Protein AF-A0A124IRG2-F1 (afdb_monomer_lite)

Sequence (162 aa):
MDPKLRRVYSRCVVEVSRGLLPDLVNGYYDYLIIDLASITYGVNDPRSFLVNMRLAIDYGYLEPRVLFVLDYSKPEHRGVAGSRIKWLRDLGLEYVLAENEPAEVRAARLCLERPRCIVLSRDYDPLTIINEMLQPIKVSERAWVLRKIAINRDCLAKHGIP

Structure (mmCIF, N/CA/C/O backbone):
data_AF-A0A124IRG2-F1
#
_entry.id   AF-A0A124IRG2-F1
#
loop_
_atom_site.group_PDB
_atom_site.id
_atom_site.type_symbol
_atom_site.label_atom_id
_atom_site.label_alt_id
_atom_site.label_comp_id
_atom_site.label_asym_id
_atom_site.label_entity_id
_atom_site.label_seq_id
_atom_site.pdbx_PDB_ins_code
_atom_site.Cartn_x
_atom_site.Cartn_y
_atom_site.Cartn_z
_atom_site.occupancy
_atom_site.B_iso_or_equiv
_atom_site.auth_seq_id
_atom_site.auth_comp_id
_atom_site.auth_asym_id
_atom_site.auth_atom_id
_atom_site.pdbx_PDB_model_num
ATOM 1 N N . MET A 1 1 ? 6.896 14.720 3.534 1.00 70.00 1 MET A N 1
ATOM 2 C CA . MET A 1 1 ? 6.568 15.632 4.659 1.00 70.00 1 MET A CA 1
ATOM 3 C C . MET A 1 1 ? 7.750 16.439 5.187 1.00 70.00 1 MET A C 1
ATOM 5 O O . MET A 1 1 ? 8.871 15.943 5.179 1.00 70.00 1 MET A O 1
ATOM 9 N N . ASP A 1 2 ? 7.480 17.612 5.772 1.00 81.44 2 ASP A N 1
ATOM 10 C CA . ASP A 1 2 ? 8.414 18.310 6.671 1.00 81.44 2 ASP A CA 1
ATOM 11 C C . ASP A 1 2 ? 8.727 17.445 7.925 1.00 81.44 2 ASP A C 1
ATOM 13 O O . ASP A 1 2 ? 7.802 16.869 8.512 1.00 81.44 2 ASP A O 1
ATOM 17 N N . PRO A 1 3 ? 9.995 17.329 8.376 1.00 84.69 3 PRO A N 1
ATOM 18 C CA . PRO A 1 3 ? 10.361 16.495 9.527 1.00 84.69 3 PRO A CA 1
ATOM 19 C C . PRO A 1 3 ? 9.661 16.861 10.845 1.00 84.69 3 PRO A C 1
ATOM 21 O O . PRO A 1 3 ? 9.362 15.974 11.651 1.00 84.69 3 PRO A O 1
ATOM 24 N N . LYS A 1 4 ? 9.379 18.149 11.086 1.00 86.19 4 LYS A N 1
ATOM 25 C CA . LYS A 1 4 ? 8.624 18.598 12.266 1.00 86.19 4 LYS A CA 1
ATOM 26 C C . LYS A 1 4 ? 7.184 18.117 12.174 1.00 86.19 4 LYS A C 1
ATOM 28 O O . LYS A 1 4 ? 6.671 17.590 13.161 1.00 86.19 4 LYS A O 1
ATOM 33 N N . LEU A 1 5 ? 6.569 18.223 10.994 1.00 86.69 5 LEU A N 1
ATOM 34 C CA . LEU A 1 5 ? 5.207 17.737 10.769 1.00 86.69 5 LEU A CA 1
ATOM 35 C C . LEU A 1 5 ? 5.126 16.219 10.975 1.00 86.69 5 LEU A C 1
ATOM 37 O O . LEU A 1 5 ? 4.277 15.744 11.729 1.00 86.69 5 LEU A O 1
ATOM 41 N N . ARG A 1 6 ? 6.098 15.466 10.441 1.00 86.00 6 ARG A N 1
ATOM 42 C CA . ARG A 1 6 ? 6.204 14.010 10.644 1.00 86.00 6 ARG A CA 1
ATOM 43 C C . ARG A 1 6 ? 6.263 13.640 12.124 1.00 86.00 6 ARG A C 1
ATOM 45 O O . ARG A 1 6 ? 5.618 12.681 12.548 1.00 86.00 6 ARG A O 1
ATOM 52 N N . ARG A 1 7 ? 7.006 14.410 12.925 1.00 88.88 7 ARG A N 1
ATOM 53 C CA . ARG A 1 7 ? 7.104 14.199 14.374 1.00 88.88 7 ARG A CA 1
ATOM 54 C C . ARG A 1 7 ? 5.765 14.419 15.074 1.00 88.88 7 ARG A C 1
ATOM 56 O O . ARG A 1 7 ? 5.433 13.640 15.964 1.00 88.88 7 ARG A O 1
ATOM 63 N N . VAL A 1 8 ? 5.000 15.437 14.683 1.00 91.44 8 VAL A N 1
ATOM 64 C CA . VAL A 1 8 ? 3.670 15.681 15.259 1.00 91.44 8 VAL A CA 1
ATOM 65 C C . VAL A 1 8 ? 2.704 14.557 14.894 1.00 91.44 8 VAL A C 1
ATOM 67 O O . VAL A 1 8 ? 2.120 13.958 15.793 1.00 91.44 8 VAL A O 1
ATOM 70 N N . TYR A 1 9 ? 2.624 14.182 13.615 1.00 91.75 9 TYR A N 1
ATOM 71 C CA . TYR A 1 9 ? 1.787 13.063 13.173 1.00 91.75 9 TYR A CA 1
ATOM 72 C C . TYR A 1 9 ? 2.129 11.770 13.918 1.00 91.75 9 TYR A C 1
ATOM 74 O O . TYR A 1 9 ? 1.237 11.118 14.449 1.00 91.75 9 TYR A O 1
ATOM 82 N N . SER A 1 10 ? 3.417 11.450 14.079 1.00 90.12 10 SER A N 1
ATOM 83 C CA . SER A 1 10 ? 3.837 10.254 14.822 1.00 90.12 10 SER A CA 1
ATOM 84 C C . SER A 1 10 ? 3.400 10.228 16.297 1.00 90.12 10 SER A C 1
ATOM 86 O O . SER A 1 10 ? 3.327 9.153 16.884 1.00 90.12 10 SER A O 1
ATOM 88 N N . ARG A 1 11 ? 3.114 11.391 16.901 1.00 93.62 11 ARG A N 1
ATOM 89 C CA . ARG A 1 11 ? 2.611 11.516 18.282 1.00 93.62 11 ARG A CA 1
ATOM 90 C C . ARG A 1 11 ? 1.090 11.495 18.366 1.00 93.62 11 ARG A C 1
ATOM 92 O O . ARG A 1 11 ? 0.556 11.169 19.418 1.00 93.62 11 ARG A O 1
ATOM 99 N N . CYS A 1 12 ? 0.419 11.859 17.280 1.00 95.50 12 CYS A N 1
ATOM 100 C CA . CYS A 1 12 ? -1.033 11.941 17.208 1.00 95.50 12 CYS A CA 1
ATOM 101 C C . CYS A 1 12 ? -1.677 10.712 16.566 1.00 95.50 12 CYS A C 1
ATOM 103 O O . CYS A 1 12 ? -2.878 10.719 16.331 1.00 95.50 12 CYS A O 1
ATOM 105 N N . VAL A 1 13 ? -0.924 9.650 16.287 1.00 95.75 13 VAL A N 1
ATOM 106 C CA . VAL A 1 13 ? -1.503 8.376 15.850 1.00 95.75 13 VAL A CA 1
ATOM 107 C C . VAL A 1 13 ? -1.828 7.480 17.036 1.00 95.75 13 VAL A C 1
ATOM 109 O O . VAL A 1 13 ? -1.086 7.422 18.016 1.00 95.75 13 VAL A O 1
ATOM 112 N N . VAL A 1 14 ? -2.922 6.740 16.911 1.00 96.19 14 VAL A N 1
ATOM 113 C CA . VAL A 1 14 ? -3.309 5.674 17.834 1.00 96.19 14 VAL A CA 1
ATOM 114 C C . VAL A 1 14 ? -3.295 4.343 17.095 1.00 96.19 14 VAL A C 1
ATOM 116 O O . VAL A 1 14 ? -3.749 4.248 15.954 1.00 96.19 14 VAL A O 1
ATOM 119 N N . GLU A 1 15 ? -2.738 3.313 17.727 1.00 96.31 15 GLU A N 1
ATOM 120 C CA . GLU A 1 15 ? -2.820 1.947 17.212 1.00 96.31 15 GLU A CA 1
ATOM 121 C C . GLU A 1 15 ? -4.221 1.403 17.502 1.00 96.31 15 GLU A C 1
ATOM 123 O O . GLU A 1 15 ? -4.652 1.374 18.652 1.00 96.31 15 GLU A O 1
ATOM 128 N N . VAL A 1 16 ? -4.936 1.017 16.447 1.00 96.50 16 VAL A N 1
ATOM 129 C CA . VAL A 1 16 ? -6.303 0.478 16.520 1.00 96.50 16 VAL A CA 1
ATOM 130 C C . VAL A 1 16 ? -6.262 -1.040 16.640 1.00 96.50 16 VAL A C 1
ATOM 132 O O . VAL A 1 16 ? -7.004 -1.633 17.416 1.00 96.50 16 VAL A O 1
ATOM 135 N N . SER A 1 17 ? -5.387 -1.676 15.866 1.00 96.88 17 SER A N 1
ATOM 136 C CA . SER A 1 17 ? -5.195 -3.122 15.876 1.00 96.88 17 SER A CA 1
ATOM 137 C C . SER A 1 17 ? -3.827 -3.497 15.311 1.00 96.88 17 SER A C 1
ATOM 139 O O . SER A 1 17 ? -3.124 -2.677 14.712 1.00 96.88 17 SER A O 1
ATOM 141 N N . ARG A 1 18 ? -3.445 -4.760 15.500 1.00 96.06 18 ARG A N 1
ATOM 142 C CA . ARG A 1 18 ? -2.190 -5.344 15.026 1.00 96.06 18 ARG A CA 1
ATOM 143 C C . ARG A 1 18 ? -2.433 -6.778 14.585 1.00 96.06 18 ARG A C 1
ATOM 145 O O . ARG A 1 18 ? -3.175 -7.493 15.249 1.00 96.06 18 ARG A O 1
ATOM 152 N N . GLY A 1 19 ? -1.779 -7.199 13.510 1.00 95.25 19 GLY A N 1
ATOM 153 C CA . GLY A 1 19 ? -1.946 -8.544 12.967 1.00 95.25 19 GLY A CA 1
ATOM 154 C C . GLY A 1 19 ? -1.099 -8.785 11.727 1.00 95.25 19 GLY A C 1
ATOM 155 O O . GLY A 1 19 ? -0.246 -7.960 11.372 1.00 95.25 19 GLY A O 1
ATOM 156 N N . LEU A 1 20 ? -1.328 -9.925 11.078 1.00 94.06 20 LEU A N 1
ATOM 157 C CA . LEU A 1 20 ? -0.794 -10.157 9.743 1.00 94.06 20 LEU A CA 1
ATOM 158 C C . LEU A 1 20 ? -1.582 -9.338 8.717 1.00 94.06 20 LEU A C 1
ATOM 160 O O . LEU A 1 20 ? -2.726 -8.962 8.964 1.00 94.06 20 LEU A O 1
ATOM 164 N N . LEU A 1 21 ? -0.976 -9.065 7.558 1.00 94.62 21 LEU A N 1
ATOM 165 C CA . LEU A 1 21 ? -1.659 -8.331 6.488 1.00 94.62 21 LEU A CA 1
ATOM 166 C C . LEU A 1 21 ? -3.037 -8.936 6.145 1.00 94.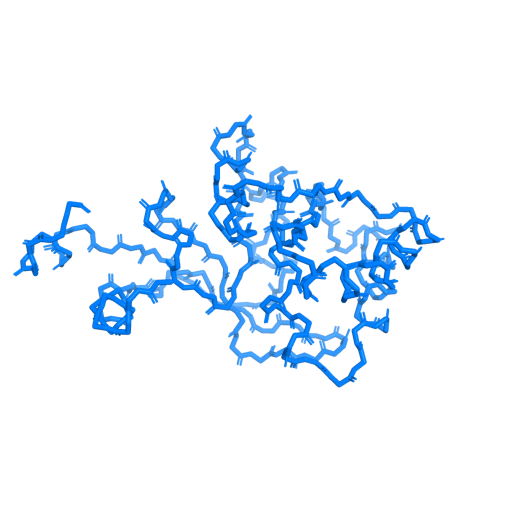62 21 LEU A C 1
ATOM 168 O O . LEU A 1 21 ? -3.995 -8.171 6.212 1.00 94.62 21 LEU A O 1
ATOM 172 N N . PRO A 1 22 ? -3.179 -10.252 5.865 1.00 94.69 22 PRO A N 1
ATOM 173 C CA . PRO A 1 22 ? -4.483 -10.860 5.588 1.00 94.69 22 PRO A CA 1
ATOM 174 C C . PRO A 1 22 ? -5.510 -10.638 6.701 1.00 94.69 22 PRO A C 1
ATOM 176 O O . PRO A 1 22 ? -6.622 -10.205 6.418 1.00 94.69 22 PRO A O 1
ATOM 179 N N . ASP A 1 23 ? -5.119 -10.843 7.963 1.00 95.38 23 ASP A N 1
ATOM 180 C CA . ASP A 1 23 ? -6.011 -10.710 9.126 1.00 95.38 23 ASP A CA 1
ATOM 181 C C . ASP A 1 23 ? -6.595 -9.300 9.261 1.00 95.38 23 ASP A C 1
ATOM 183 O O . ASP A 1 23 ? -7.692 -9.110 9.785 1.00 95.38 23 ASP A O 1
ATOM 187 N N . LEU A 1 24 ? -5.837 -8.296 8.820 1.00 96.81 24 LEU A N 1
ATOM 188 C CA . LEU A 1 24 ? -6.233 -6.899 8.910 1.00 96.81 24 LEU A CA 1
ATOM 189 C C . LEU A 1 24 ? -7.039 -6.422 7.707 1.00 96.81 24 LEU A C 1
ATOM 191 O O . LEU A 1 24 ? -7.605 -5.334 7.803 1.00 96.81 24 LEU A O 1
ATOM 195 N N . VAL A 1 25 ? -7.068 -7.167 6.593 1.00 97.38 25 VAL A N 1
ATOM 196 C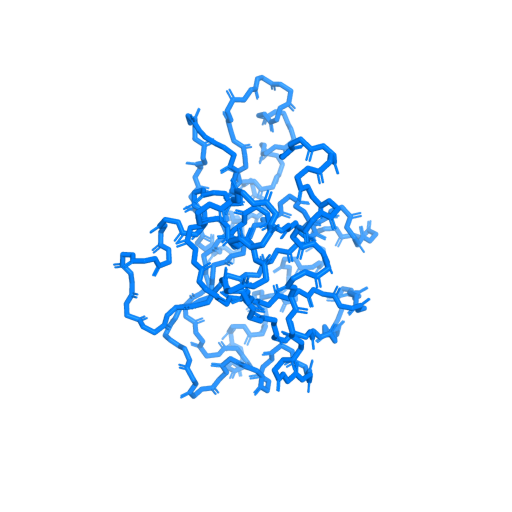 CA . VAL A 1 25 ? -7.702 -6.685 5.356 1.00 97.38 25 VAL A CA 1
ATOM 197 C C . VAL A 1 25 ? -8.806 -7.560 4.787 1.00 97.38 25 VAL A C 1
ATOM 199 O O . VAL A 1 25 ? -9.782 -7.012 4.273 1.00 97.38 25 VAL A O 1
ATOM 202 N N . ASN A 1 26 ? -8.683 -8.880 4.894 1.00 97.69 26 ASN A N 1
ATOM 203 C CA . ASN A 1 26 ? -9.660 -9.818 4.349 1.00 97.69 26 ASN A CA 1
ATOM 204 C C . ASN A 1 26 ? -11.005 -9.650 5.069 1.00 97.69 26 ASN A C 1
ATOM 206 O O . ASN A 1 26 ? -11.051 -9.454 6.283 1.00 97.69 26 ASN A O 1
ATOM 210 N N . GLY A 1 27 ? -12.102 -9.645 4.313 1.00 96.56 27 GLY A N 1
ATOM 211 C CA . GLY A 1 27 ? -13.450 -9.344 4.810 1.00 96.56 27 GLY A CA 1
ATOM 212 C C . GLY A 1 27 ? -13.719 -7.889 5.242 1.00 96.56 27 GLY A C 1
ATOM 213 O O . GLY A 1 27 ? -14.885 -7.525 5.404 1.00 96.56 27 GLY A O 1
ATOM 214 N N . TYR A 1 28 ? -12.693 -7.039 5.395 1.00 97.19 28 TYR A N 1
ATOM 215 C CA . TYR A 1 28 ? -12.843 -5.651 5.864 1.00 97.19 28 TYR A CA 1
ATOM 216 C C . TYR A 1 28 ? -12.737 -4.607 4.749 1.00 97.19 28 TYR A C 1
ATOM 218 O O . TYR A 1 28 ? -13.440 -3.594 4.804 1.00 97.19 28 TYR A O 1
ATOM 226 N N . TYR A 1 29 ? -11.889 -4.841 3.742 1.00 98.12 29 TYR A N 1
ATOM 227 C CA . TYR A 1 29 ? -11.648 -3.894 2.650 1.00 98.12 29 TYR A CA 1
ATOM 228 C C . TYR A 1 29 ? -11.789 -4.555 1.280 1.00 98.12 29 TYR A C 1
ATOM 230 O O . TYR A 1 29 ? -11.384 -5.695 1.078 1.00 98.12 29 TYR A O 1
ATOM 238 N N . ASP A 1 30 ? -12.315 -3.797 0.322 1.00 98.06 30 ASP A N 1
ATOM 239 C CA . ASP A 1 30 ? -12.384 -4.182 -1.089 1.00 98.06 30 ASP A CA 1
ATOM 240 C C . ASP A 1 30 ? -11.081 -3.847 -1.829 1.00 98.06 30 ASP A C 1
ATOM 242 O O . ASP A 1 30 ? -10.743 -4.479 -2.834 1.00 98.06 30 ASP A O 1
ATOM 246 N N . TYR A 1 31 ? -10.340 -2.848 -1.333 1.00 98.44 31 TYR A N 1
ATOM 247 C CA . TYR A 1 31 ? -9.115 -2.350 -1.952 1.00 98.44 31 TYR A CA 1
ATOM 248 C C . TYR A 1 31 ? -7.987 -2.169 -0.939 1.00 98.44 31 TYR A C 1
ATOM 250 O O . TYR A 1 31 ? -8.166 -1.582 0.130 1.00 98.44 31 TYR A O 1
ATOM 258 N N . LEU A 1 32 ? -6.796 -2.609 -1.339 1.00 98.25 32 LEU A N 1
ATOM 259 C CA . LEU A 1 32 ? -5.542 -2.358 -0.641 1.00 98.25 32 LEU A CA 1
ATOM 260 C C . LEU A 1 32 ? -4.621 -1.558 -1.561 1.00 98.25 32 LEU A C 1
ATOM 262 O O . LEU A 1 32 ? -4.149 -2.072 -2.576 1.00 98.25 32 LEU A O 1
ATOM 266 N N . ILE A 1 33 ? -4.346 -0.306 -1.204 1.00 98.31 33 ILE A N 1
ATOM 267 C CA . ILE A 1 33 ? -3.451 0.549 -1.986 1.00 98.31 33 ILE A CA 1
ATOM 268 C C . ILE A 1 33 ? -2.093 0.617 -1.304 1.00 98.31 33 ILE A C 1
ATOM 270 O O . ILE A 1 33 ? -1.983 1.006 -0.144 1.00 98.31 33 ILE A O 1
ATOM 274 N N . ILE A 1 34 ? -1.048 0.229 -2.024 1.00 96.50 34 ILE A N 1
ATOM 275 C CA . ILE A 1 34 ? 0.299 0.096 -1.477 1.00 96.50 34 ILE A CA 1
ATOM 276 C C . ILE A 1 34 ? 1.185 1.178 -2.077 1.00 96.50 34 ILE A C 1
ATOM 278 O O . ILE A 1 34 ? 1.427 1.192 -3.283 1.00 96.50 34 ILE A O 1
ATOM 282 N N . ASP A 1 35 ? 1.720 2.048 -1.229 1.00 94.81 35 ASP A N 1
ATOM 283 C CA . ASP A 1 35 ? 2.842 2.907 -1.598 1.00 94.81 35 ASP A CA 1
ATOM 284 C C . ASP A 1 35 ? 4.102 2.034 -1.716 1.00 94.81 35 ASP A C 1
ATOM 286 O O . ASP A 1 35 ? 4.709 1.611 -0.728 1.00 94.81 35 ASP A O 1
ATOM 290 N N . LEU A 1 36 ? 4.459 1.687 -2.954 1.00 92.81 36 LEU A N 1
ATOM 291 C CA . LEU A 1 36 ? 5.449 0.646 -3.215 1.00 92.81 36 LEU A CA 1
ATOM 292 C C . LEU A 1 36 ? 6.860 1.077 -2.809 1.00 92.81 36 LEU A C 1
ATOM 294 O O . LEU A 1 36 ? 7.662 0.242 -2.384 1.00 92.81 36 LEU A O 1
ATOM 298 N N . ALA A 1 37 ? 7.186 2.361 -2.951 1.00 87.50 37 ALA A N 1
ATOM 299 C CA . ALA A 1 37 ? 8.525 2.854 -2.664 1.00 87.50 37 ALA A CA 1
ATOM 300 C C . ALA A 1 37 ? 8.835 2.715 -1.171 1.00 87.50 37 ALA A C 1
ATOM 302 O O . ALA A 1 37 ? 9.809 2.045 -0.818 1.00 87.50 37 ALA A O 1
ATOM 303 N N . SER A 1 38 ? 7.978 3.250 -0.293 1.00 88.25 38 SER A N 1
ATOM 304 C CA . SER A 1 38 ? 8.225 3.208 1.158 1.00 88.25 38 SER A CA 1
ATOM 305 C C . SER A 1 38 ? 8.332 1.780 1.691 1.00 88.25 38 SER A C 1
ATOM 307 O O . SER A 1 38 ? 9.149 1.487 2.568 1.00 88.25 38 SER A O 1
ATOM 309 N N . ILE A 1 39 ? 7.561 0.868 1.109 1.00 89.44 39 ILE A N 1
ATOM 310 C CA . ILE A 1 39 ? 7.575 -0.553 1.422 1.00 89.44 39 ILE A CA 1
ATOM 311 C C . ILE A 1 39 ? 8.856 -1.239 0.943 1.00 89.44 39 ILE A C 1
ATOM 313 O O . ILE A 1 39 ? 9.507 -1.937 1.723 1.00 89.44 39 ILE A O 1
ATOM 317 N N . THR A 1 40 ? 9.242 -1.034 -0.317 1.00 86.81 40 THR A N 1
ATOM 318 C CA . THR A 1 40 ? 10.393 -1.734 -0.908 1.00 86.81 40 THR A CA 1
ATOM 319 C C . THR A 1 40 ? 11.734 -1.280 -0.340 1.00 86.81 40 THR A C 1
ATOM 321 O O . THR A 1 40 ? 12.673 -2.068 -0.333 1.00 86.81 40 THR A O 1
ATOM 324 N N . TYR A 1 41 ? 11.820 -0.076 0.240 1.00 80.62 41 TYR A N 1
ATOM 325 C CA . TYR A 1 41 ? 12.976 0.337 1.051 1.00 80.62 41 TYR A CA 1
ATOM 326 C C . TYR A 1 41 ? 13.168 -0.500 2.325 1.00 80.62 41 TYR A C 1
ATOM 328 O O 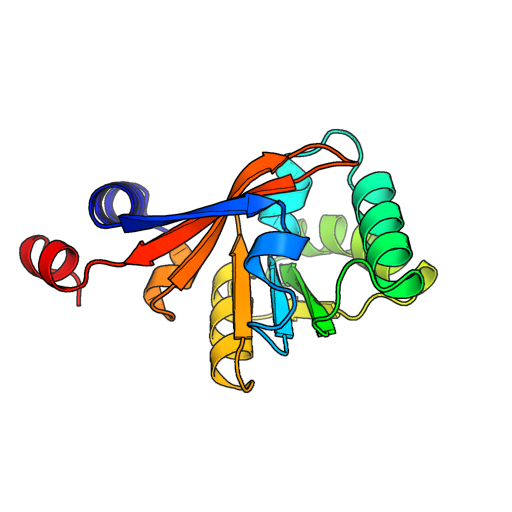. TYR A 1 41 ? 14.238 -0.473 2.928 1.00 80.62 41 TYR A O 1
ATOM 336 N N . GLY A 1 42 ? 12.127 -1.194 2.790 1.00 76.25 42 GLY A N 1
ATOM 337 C CA . GLY A 1 42 ? 12.154 -1.990 4.015 1.00 76.25 42 GLY A CA 1
ATOM 338 C C . GLY A 1 42 ? 12.490 -3.463 3.843 1.00 76.25 42 GLY A C 1
ATOM 339 O O . GLY A 1 42 ? 12.483 -4.171 4.848 1.00 76.25 42 GLY A O 1
ATOM 340 N N . VAL A 1 43 ? 12.739 -3.925 2.618 1.00 84.19 43 VAL A N 1
ATOM 341 C CA . VAL A 1 43 ? 12.989 -5.339 2.298 1.00 84.19 43 VAL A CA 1
ATOM 342 C C . VAL A 1 43 ? 14.298 -5.492 1.534 1.00 84.19 43 VAL A C 1
ATOM 344 O O . VAL A 1 43 ? 14.706 -4.582 0.813 1.00 84.19 43 VAL A O 1
ATOM 347 N N . ASN A 1 44 ? 14.957 -6.641 1.685 1.00 85.81 44 ASN A N 1
ATOM 348 C CA . ASN A 1 44 ? 16.248 -6.885 1.041 1.00 85.81 44 ASN A CA 1
ATOM 349 C C . ASN A 1 44 ? 16.072 -7.221 -0.442 1.00 85.81 44 ASN A C 1
ATOM 351 O O . ASN A 1 44 ? 16.882 -6.805 -1.268 1.00 85.81 44 ASN A O 1
ATOM 355 N N . ASP A 1 45 ? 14.999 -7.945 -0.779 1.00 89.94 45 ASP A N 1
ATOM 356 C CA . ASP A 1 45 ? 14.648 -8.281 -2.159 1.00 89.94 45 ASP A CA 1
ATOM 357 C C . ASP A 1 45 ? 13.225 -7.805 -2.523 1.00 89.94 45 ASP A C 1
ATOM 359 O O . ASP A 1 45 ? 12.235 -8.528 -2.338 1.00 89.94 45 ASP A O 1
ATOM 363 N N . PRO A 1 46 ? 13.104 -6.592 -3.098 1.00 90.25 46 PRO A N 1
ATOM 364 C CA . PRO A 1 46 ? 11.839 -6.051 -3.588 1.00 90.25 46 PRO A CA 1
ATOM 365 C C . PRO A 1 46 ? 11.127 -6.922 -4.629 1.00 90.25 46 PRO A C 1
ATOM 367 O O . PRO A 1 46 ? 9.901 -6.868 -4.726 1.00 90.25 46 PRO A O 1
ATOM 370 N N . ARG A 1 47 ? 11.858 -7.716 -5.424 1.00 92.50 47 ARG A N 1
ATOM 371 C CA . ARG A 1 47 ? 11.241 -8.572 -6.442 1.00 92.50 47 ARG A CA 1
ATOM 372 C C . ARG A 1 47 ? 10.597 -9.789 -5.791 1.00 92.50 47 ARG A C 1
ATOM 374 O O . ARG A 1 47 ? 9.453 -10.095 -6.117 1.00 92.50 47 ARG A O 1
ATOM 381 N N . SER A 1 48 ? 11.288 -10.441 -4.855 1.00 91.88 48 SER A N 1
ATOM 382 C CA . SER A 1 48 ? 10.704 -11.540 -4.069 1.00 91.88 48 SER A CA 1
ATOM 383 C C . SER A 1 48 ? 9.461 -11.092 -3.305 1.00 91.88 48 SER A C 1
ATOM 385 O O . SER A 1 48 ? 8.482 -11.832 -3.247 1.00 91.88 48 SER A O 1
ATOM 387 N N . PHE A 1 49 ? 9.453 -9.858 -2.789 1.00 91.19 49 PHE A N 1
ATOM 388 C CA . PHE A 1 49 ? 8.244 -9.270 -2.219 1.00 91.19 49 PHE A CA 1
ATOM 389 C C . PHE A 1 49 ? 7.066 -9.270 -3.214 1.00 91.19 49 PHE A C 1
ATOM 391 O O . PHE A 1 49 ? 5.999 -9.794 -2.895 1.00 91.19 49 PHE A O 1
ATOM 398 N N . LEU A 1 50 ? 7.254 -8.730 -4.423 1.00 94.38 50 LEU A N 1
ATOM 399 C CA . LEU A 1 50 ? 6.188 -8.676 -5.432 1.00 94.38 50 LEU A CA 1
ATOM 400 C C . LEU A 1 50 ? 5.721 -10.074 -5.862 1.00 94.38 50 LEU A C 1
ATOM 402 O O . LEU A 1 50 ? 4.525 -10.284 -6.055 1.00 94.38 50 LEU A O 1
ATOM 406 N N . VAL A 1 51 ? 6.637 -11.042 -5.959 1.00 95.25 51 VAL A N 1
ATOM 407 C CA . VAL A 1 51 ? 6.285 -12.447 -6.223 1.00 95.25 51 VAL A CA 1
ATOM 408 C C . VAL A 1 51 ? 5.376 -12.989 -5.120 1.00 95.25 51 VAL A C 1
ATOM 410 O O . VAL A 1 51 ? 4.335 -13.561 -5.424 1.00 95.25 51 VAL A O 1
ATOM 413 N N . ASN A 1 52 ? 5.708 -12.765 -3.847 1.00 93.19 52 ASN A N 1
ATOM 414 C CA . ASN A 1 52 ? 4.882 -13.245 -2.737 1.00 93.19 52 ASN A CA 1
ATOM 415 C C . ASN A 1 52 ? 3.519 -12.545 -2.673 1.00 93.19 52 ASN A C 1
ATOM 417 O O . ASN A 1 52 ? 2.529 -13.201 -2.363 1.00 93.19 52 ASN A O 1
ATOM 421 N N . MET A 1 53 ? 3.435 -11.261 -3.036 1.00 94.25 53 MET A N 1
ATOM 422 C CA . MET A 1 53 ? 2.145 -10.581 -3.206 1.00 94.25 53 MET A CA 1
ATOM 423 C C . MET A 1 53 ? 1.310 -11.229 -4.305 1.00 94.25 53 MET A C 1
ATOM 425 O O . MET A 1 53 ? 0.123 -11.473 -4.100 1.00 94.25 53 MET A O 1
ATOM 429 N N . ARG A 1 54 ? 1.926 -11.548 -5.451 1.00 96.31 54 ARG A N 1
ATOM 430 C CA . ARG A 1 54 ? 1.226 -12.233 -6.538 1.00 96.31 54 ARG A CA 1
ATOM 431 C C . ARG A 1 54 ? 0.707 -13.601 -6.096 1.00 96.31 54 ARG A C 1
ATOM 433 O O . ARG A 1 54 ? -0.467 -13.882 -6.300 1.00 96.31 54 ARG A O 1
ATOM 440 N N . LEU A 1 55 ? 1.542 -14.405 -5.437 1.00 95.50 55 LEU A N 1
ATOM 441 C CA . LEU A 1 55 ? 1.134 -15.711 -4.909 1.00 95.50 55 LEU A CA 1
ATOM 442 C C . LEU A 1 55 ? 0.003 -15.571 -3.879 1.00 95.50 55 LEU A C 1
ATOM 444 O O . LEU A 1 55 ? -0.957 -16.331 -3.922 1.00 95.50 55 LEU A O 1
ATOM 448 N N . ALA A 1 56 ? 0.075 -14.590 -2.976 1.00 94.12 56 ALA A N 1
ATOM 449 C CA . ALA A 1 56 ? -0.976 -14.367 -1.986 1.00 94.12 56 ALA A CA 1
ATOM 450 C C . ALA A 1 56 ? -2.332 -14.040 -2.635 1.00 94.12 56 ALA A C 1
ATOM 452 O O . ALA A 1 56 ? -3.357 -14.525 -2.163 1.00 94.12 56 ALA A O 1
ATOM 453 N N . ILE A 1 57 ? -2.332 -13.270 -3.727 1.00 95.94 57 ILE A N 1
ATOM 454 C CA . ILE A 1 57 ? -3.537 -12.976 -4.515 1.00 95.94 57 ILE A CA 1
ATOM 455 C C . ILE A 1 57 ? -4.030 -14.244 -5.231 1.00 95.94 57 ILE A C 1
ATOM 457 O O . ILE A 1 57 ? -5.201 -14.593 -5.117 1.00 95.94 57 ILE A O 1
ATOM 461 N N . ASP A 1 58 ? -3.141 -14.967 -5.919 1.00 96.56 58 ASP A N 1
ATOM 462 C CA . ASP A 1 58 ? -3.497 -16.150 -6.721 1.00 96.56 58 ASP A CA 1
ATOM 463 C C . ASP A 1 58 ? -4.107 -17.286 -5.902 1.00 96.56 58 ASP A C 1
ATOM 465 O O . ASP A 1 58 ? -5.033 -17.956 -6.356 1.00 96.56 58 ASP A O 1
ATOM 469 N N . TYR A 1 59 ? -3.597 -17.498 -4.690 1.00 96.06 59 TYR A N 1
ATOM 470 C CA . TYR A 1 59 ? -4.091 -18.534 -3.785 1.00 96.06 59 TYR A CA 1
ATOM 471 C C . TYR A 1 59 ? -5.213 -18.046 -2.856 1.00 96.06 59 TYR A C 1
ATOM 473 O O . TYR A 1 59 ? -5.631 -18.792 -1.974 1.00 96.06 59 TYR A O 1
ATOM 481 N N . GLY A 1 60 ? -5.702 -16.811 -3.024 1.00 93.88 60 GLY A N 1
ATOM 482 C CA . GLY A 1 60 ? -6.793 -16.260 -2.213 1.00 93.88 60 GLY A CA 1
ATOM 483 C C . GLY A 1 60 ? -6.424 -15.973 -0.753 1.00 93.88 60 GLY A C 1
ATOM 484 O O . GLY A 1 60 ? -7.308 -15.794 0.076 1.00 93.88 60 GLY A O 1
ATOM 485 N N . TYR A 1 61 ? -5.131 -15.908 -0.416 1.00 94.31 61 TYR A N 1
ATOM 486 C CA . TYR A 1 61 ? -4.680 -15.462 0.907 1.00 94.31 61 TYR A CA 1
ATOM 487 C C . TYR A 1 61 ? -4.881 -13.959 1.115 1.00 94.31 61 TYR A C 1
ATOM 489 O O . TYR A 1 61 ? -4.945 -13.504 2.256 1.00 94.31 61 TYR A O 1
ATOM 497 N N . LEU A 1 62 ? -4.957 -13.186 0.031 1.00 95.31 62 LEU A N 1
ATOM 498 C CA . LEU A 1 62 ? -5.214 -11.753 0.055 1.00 95.31 62 LEU A CA 1
ATOM 499 C C . LEU A 1 62 ? -6.433 -11.445 -0.819 1.00 95.31 62 LEU A C 1
ATOM 501 O O . LEU A 1 62 ? -6.351 -11.508 -2.042 1.00 95.31 62 LEU A O 1
ATOM 505 N N . GLU A 1 63 ? -7.557 -11.138 -0.175 1.00 96.62 63 GLU A N 1
ATOM 506 C CA . GLU A 1 63 ? -8.852 -10.930 -0.838 1.00 96.62 63 GLU A CA 1
ATOM 507 C C . GLU A 1 63 ? -9.012 -9.561 -1.527 1.00 96.62 63 GLU A C 1
ATOM 509 O O . GLU A 1 63 ? -9.588 -9.523 -2.619 1.00 96.62 63 GLU A O 1
ATOM 514 N N . PRO A 1 64 ? -8.549 -8.429 -0.950 1.00 97.62 64 PRO A N 1
ATOM 515 C CA . PRO A 1 64 ? -8.765 -7.125 -1.565 1.00 97.62 64 PRO A CA 1
ATOM 516 C C . PRO A 1 64 ? -8.057 -7.000 -2.913 1.00 97.62 64 PRO A C 1
ATOM 518 O O . PRO A 1 64 ? -6.962 -7.531 -3.120 1.00 97.62 64 PRO A O 1
ATOM 521 N N . ARG A 1 65 ? -8.609 -6.173 -3.807 1.00 97.69 65 ARG A N 1
ATOM 522 C CA . ARG A 1 65 ? -7.890 -5.767 -5.019 1.00 97.69 65 ARG A CA 1
ATOM 523 C C . ARG A 1 65 ? -6.693 -4.903 -4.635 1.00 97.69 65 ARG A C 1
ATOM 525 O O . ARG A 1 65 ? -6.852 -3.817 -4.072 1.00 97.69 65 ARG A O 1
ATOM 532 N N . VAL A 1 66 ? -5.497 -5.384 -4.961 1.00 97.81 66 VAL A N 1
ATOM 533 C CA . VAL A 1 66 ? -4.238 -4.713 -4.626 1.00 97.81 66 VAL A CA 1
ATOM 534 C C . VAL A 1 66 ? -3.817 -3.777 -5.751 1.00 97.81 66 VAL A C 1
ATOM 536 O O . VAL A 1 66 ? -3.693 -4.206 -6.896 1.00 97.81 66 VAL A O 1
ATOM 539 N N . LEU A 1 67 ? -3.547 -2.516 -5.415 1.00 98.06 67 LEU A N 1
ATOM 540 C CA . LEU A 1 67 ? -3.039 -1.514 -6.349 1.00 98.06 67 LEU A CA 1
ATOM 541 C C . LEU A 1 67 ? -1.725 -0.925 -5.837 1.00 98.06 67 LEU A C 1
ATOM 543 O O . LEU A 1 67 ? -1.684 -0.327 -4.762 1.00 98.06 67 LEU A O 1
ATOM 547 N N . PHE A 1 68 ? -0.656 -1.051 -6.620 1.00 97.69 68 PHE A N 1
ATOM 548 C CA . PHE A 1 68 ? 0.640 -0.467 -6.278 1.00 97.69 68 PHE A CA 1
ATOM 549 C C . PHE A 1 68 ? 0.765 0.954 -6.824 1.00 97.69 68 PHE A C 1
ATOM 551 O O . PHE A 1 68 ? 0.518 1.202 -8.002 1.00 97.69 68 PHE A O 1
ATOM 558 N N . VAL A 1 69 ? 1.201 1.892 -5.992 1.00 96.94 69 VAL A N 1
ATOM 559 C CA . VAL A 1 69 ? 1.485 3.267 -6.411 1.00 96.94 69 VAL A CA 1
ATOM 560 C C . VAL A 1 69 ? 2.990 3.472 -6.449 1.00 96.94 69 VAL A C 1
ATOM 562 O O . VAL A 1 69 ? 3.696 3.156 -5.489 1.00 96.94 69 VAL A O 1
ATOM 565 N N . LEU A 1 70 ? 3.483 3.977 -7.578 1.00 94.31 70 LEU A N 1
ATOM 566 C CA . LEU A 1 70 ? 4.894 4.278 -7.785 1.00 94.31 70 LEU A CA 1
ATOM 567 C C . LEU A 1 70 ? 5.086 5.772 -7.961 1.00 94.31 70 LEU A C 1
ATOM 569 O O . LEU A 1 70 ? 4.383 6.399 -8.753 1.00 94.31 70 LEU A O 1
ATOM 573 N N . ASP A 1 71 ? 6.088 6.318 -7.281 1.00 88.75 71 ASP A N 1
ATOM 574 C CA . ASP A 1 71 ? 6.519 7.685 -7.530 1.00 88.75 71 ASP A CA 1
ATOM 575 C C . ASP A 1 71 ? 7.163 7.760 -8.921 1.00 88.75 71 ASP A C 1
ATOM 577 O O . ASP A 1 71 ? 8.128 7.053 -9.226 1.00 88.75 71 ASP A O 1
ATOM 581 N N . TYR A 1 72 ? 6.592 8.601 -9.777 1.00 89.12 72 TYR A N 1
ATOM 582 C CA . TYR A 1 72 ? 7.070 8.861 -11.132 1.00 89.12 72 TYR A CA 1
ATOM 583 C C . TYR A 1 72 ? 7.267 10.365 -11.391 1.00 89.12 72 TYR A C 1
ATOM 585 O O . TYR A 1 72 ? 7.434 10.803 -12.537 1.00 89.12 72 TYR A O 1
ATOM 593 N N . SER A 1 73 ? 7.276 11.155 -10.312 1.00 85.12 73 SER A N 1
ATOM 594 C CA . SER A 1 73 ? 7.228 12.615 -10.351 1.00 85.12 73 SER A CA 1
ATOM 595 C C . SER A 1 73 ? 8.546 13.268 -10.762 1.00 85.12 73 SER A C 1
ATOM 597 O O . SER A 1 73 ? 8.549 14.325 -11.392 1.00 85.12 73 SER A O 1
ATOM 599 N N . LYS A 1 74 ? 9.684 12.622 -10.476 1.00 84.38 74 LYS A N 1
ATOM 600 C CA . LYS A 1 74 ? 11.029 13.151 -10.757 1.00 84.38 74 LYS A CA 1
ATOM 601 C C . LYS A 1 74 ? 11.880 12.195 -11.596 1.00 84.38 74 LYS A C 1
ATOM 603 O O . LYS A 1 74 ? 11.737 10.983 -11.445 1.00 84.38 74 LYS A O 1
ATOM 608 N N . PRO A 1 75 ? 12.826 12.693 -12.420 1.00 80.38 75 PRO A N 1
ATOM 609 C CA . PRO A 1 75 ? 13.707 11.847 -13.235 1.00 80.38 75 PRO A CA 1
ATOM 610 C C . PRO A 1 75 ? 14.454 10.763 -12.441 1.00 80.38 75 PRO A C 1
ATOM 612 O O . PRO A 1 75 ? 14.513 9.615 -12.877 1.00 80.38 75 PRO A O 1
ATOM 615 N N . GLU A 1 76 ? 14.951 11.102 -11.250 1.00 79.19 76 GLU A N 1
ATOM 616 C CA . GLU A 1 76 ? 15.606 10.164 -10.326 1.00 79.19 76 GLU A CA 1
ATOM 617 C C . GLU A 1 76 ? 14.674 9.024 -9.872 1.00 79.19 76 GLU A C 1
ATOM 619 O O . GLU A 1 76 ? 15.084 7.863 -9.812 1.00 79.19 76 GLU A O 1
ATOM 624 N N . HIS A 1 77 ? 13.390 9.322 -9.654 1.00 79.06 77 HIS A N 1
ATOM 625 C CA . HIS A 1 77 ? 12.375 8.330 -9.298 1.00 79.06 77 HIS A CA 1
ATOM 626 C C . HIS A 1 77 ? 11.985 7.456 -10.493 1.00 79.06 77 HIS A C 1
ATOM 628 O O . HIS A 1 77 ? 11.728 6.268 -10.320 1.00 79.06 77 HIS A O 1
ATOM 634 N N . ARG A 1 78 ? 12.014 7.988 -11.722 1.00 81.31 78 ARG A N 1
ATOM 635 C CA . ARG A 1 78 ? 11.666 7.231 -12.940 1.00 81.31 78 ARG A CA 1
ATOM 636 C C . ARG A 1 78 ? 12.633 6.086 -13.226 1.00 81.31 78 ARG A C 1
ATOM 638 O O . ARG A 1 78 ? 12.190 5.007 -13.614 1.00 81.31 78 ARG A O 1
ATOM 645 N N . GLY A 1 79 ? 13.935 6.289 -13.006 1.00 76.19 79 GLY A N 1
ATOM 646 C CA . GLY A 1 79 ? 14.940 5.231 -13.184 1.00 76.19 79 GLY A CA 1
ATOM 647 C C . GLY A 1 79 ? 14.715 4.058 -12.227 1.00 76.19 79 GLY A C 1
ATOM 648 O O . GLY A 1 79 ? 14.752 2.893 -12.624 1.00 76.19 79 GLY A O 1
ATOM 649 N N . VAL A 1 80 ? 14.385 4.378 -10.974 1.00 75.88 80 VAL A N 1
ATOM 650 C CA . VAL A 1 80 ? 13.975 3.410 -9.957 1.00 75.88 80 VAL A CA 1
ATOM 651 C C . VAL A 1 80 ? 12.662 2.741 -10.380 1.00 75.88 80 VAL A C 1
ATOM 653 O O . VAL A 1 80 ? 12.617 1.519 -10.517 1.00 75.88 80 VAL A O 1
ATOM 656 N N . ALA A 1 81 ? 11.616 3.510 -10.666 1.00 81.75 81 ALA A N 1
ATOM 657 C CA . ALA A 1 81 ? 10.304 3.005 -11.050 1.00 81.75 81 ALA A CA 1
ATOM 658 C C . ALA A 1 81 ? 10.347 2.089 -12.282 1.00 81.75 81 ALA A C 1
ATOM 660 O O . ALA A 1 81 ? 9.614 1.107 -12.310 1.00 81.75 81 ALA A O 1
ATOM 661 N N . GLY A 1 82 ? 11.234 2.327 -13.253 1.00 85.69 82 GLY A N 1
ATOM 662 C CA . GLY A 1 82 ? 11.340 1.524 -14.475 1.00 85.69 82 GLY A CA 1
ATOM 663 C C . GLY A 1 82 ? 11.529 0.023 -14.224 1.00 85.69 82 GLY A C 1
ATOM 664 O O . GLY A 1 82 ? 10.817 -0.793 -14.814 1.00 85.69 82 GLY A O 1
ATOM 665 N N . SER A 1 83 ? 12.426 -0.362 -13.306 1.00 86.31 83 SER A N 1
ATOM 666 C CA . SER A 1 83 ? 12.617 -1.783 -12.972 1.00 86.31 83 SER A CA 1
ATOM 667 C C . SER A 1 83 ? 11.413 -2.376 -12.239 1.00 86.31 83 SER A C 1
ATOM 669 O O . SER A 1 83 ? 11.027 -3.510 -12.519 1.00 86.31 83 SER A O 1
ATOM 671 N N . ARG A 1 84 ? 10.765 -1.595 -11.364 1.00 90.56 84 ARG A N 1
ATOM 672 C CA . ARG A 1 84 ? 9.571 -2.029 -10.624 1.00 90.56 84 ARG A CA 1
ATOM 673 C C . ARG A 1 84 ? 8.370 -2.184 -11.556 1.00 90.56 84 ARG A C 1
ATOM 675 O O . ARG A 1 84 ? 7.673 -3.183 -11.461 1.00 90.56 84 ARG A O 1
ATOM 682 N N . ILE A 1 85 ? 8.176 -1.258 -12.496 1.00 94.38 85 ILE A N 1
ATOM 683 C CA . ILE A 1 85 ? 7.139 -1.324 -13.536 1.00 94.38 85 ILE A CA 1
ATOM 684 C C . ILE A 1 85 ? 7.298 -2.599 -14.357 1.00 94.38 85 ILE A C 1
ATOM 686 O O . ILE A 1 85 ? 6.312 -3.291 -14.596 1.00 94.38 85 ILE A O 1
ATOM 690 N N . LYS A 1 86 ? 8.530 -2.932 -14.767 1.00 94.44 86 LYS A N 1
ATOM 691 C CA . LYS A 1 86 ? 8.788 -4.180 -15.490 1.00 94.44 86 LYS A CA 1
ATOM 692 C C . LYS A 1 86 ? 8.338 -5.391 -14.669 1.00 94.44 86 LYS A C 1
ATOM 694 O O . LYS A 1 86 ? 7.561 -6.189 -15.170 1.00 94.44 86 LYS A O 1
ATOM 699 N N . TRP A 1 87 ? 8.749 -5.490 -13.405 1.00 95.19 87 TRP A N 1
ATOM 700 C CA . TRP A 1 87 ? 8.353 -6.613 -12.547 1.00 95.19 87 TRP A CA 1
ATOM 701 C C . TRP A 1 87 ? 6.845 -6.684 -12.303 1.00 95.19 87 TRP A C 1
ATOM 703 O O . TRP A 1 87 ? 6.281 -7.770 -12.347 1.00 95.19 87 TRP A O 1
ATOM 713 N N . LEU A 1 88 ? 6.188 -5.547 -12.073 1.00 96.69 88 LEU A N 1
ATOM 714 C CA . LEU A 1 88 ? 4.737 -5.484 -11.887 1.00 96.69 88 LEU A CA 1
ATOM 715 C C . LEU A 1 88 ? 3.998 -5.975 -13.136 1.00 96.69 88 LEU A C 1
ATOM 717 O O . LEU A 1 88 ? 3.070 -6.769 -13.015 1.00 96.69 88 LEU A O 1
ATOM 721 N N . ARG A 1 89 ? 4.446 -5.566 -14.330 1.00 96.75 89 ARG A N 1
ATOM 722 C CA . ARG A 1 89 ? 3.900 -6.049 -15.608 1.00 96.75 89 ARG A CA 1
ATOM 723 C C . ARG A 1 89 ? 4.131 -7.545 -15.795 1.00 96.75 89 ARG A C 1
ATOM 725 O O . ARG A 1 89 ? 3.180 -8.253 -16.102 1.00 96.75 89 ARG A O 1
ATOM 732 N N . ASP A 1 90 ? 5.357 -8.015 -15.566 1.00 97.12 90 ASP A N 1
ATOM 733 C CA . ASP A 1 90 ? 5.726 -9.430 -15.704 1.00 97.12 90 ASP A CA 1
ATOM 734 C C . ASP A 1 90 ? 4.901 -10.329 -14.758 1.00 97.12 90 ASP A C 1
ATOM 736 O O . ASP A 1 90 ? 4.585 -11.465 -15.101 1.00 97.12 90 ASP A O 1
ATOM 740 N N . LEU A 1 91 ? 4.536 -9.820 -13.576 1.00 97.12 91 LEU A N 1
ATOM 741 C CA . LEU A 1 91 ? 3.739 -10.525 -12.564 1.00 97.12 91 LEU A CA 1
ATOM 742 C C . LEU A 1 91 ? 2.224 -10.280 -12.685 1.00 97.12 91 LEU A C 1
ATOM 744 O O . LEU A 1 91 ? 1.460 -10.816 -11.884 1.00 97.12 91 LEU A O 1
ATOM 748 N N . GLY A 1 92 ? 1.773 -9.456 -13.636 1.00 97.06 92 GLY A N 1
ATOM 749 C CA . GLY A 1 92 ? 0.360 -9.094 -13.776 1.00 97.06 92 GLY A CA 1
ATOM 750 C C . GLY A 1 92 ? -0.226 -8.405 -12.535 1.00 97.06 92 GLY A C 1
ATOM 751 O O . GLY A 1 92 ? -1.371 -8.668 -12.172 1.00 97.06 92 GLY A O 1
ATOM 752 N N . LEU A 1 93 ? 0.567 -7.576 -11.850 1.00 97.50 93 LEU A N 1
ATOM 753 C CA . LEU A 1 93 ? 0.147 -6.794 -10.685 1.00 97.50 93 LEU A CA 1
ATOM 754 C C . LEU A 1 93 ? -0.314 -5.396 -11.119 1.00 97.50 93 LEU A C 1
ATOM 756 O O . LEU A 1 93 ? 0.388 -4.706 -11.862 1.00 97.50 93 LEU A O 1
ATOM 760 N N . GLU A 1 94 ? -1.485 -4.963 -10.642 1.00 97.75 94 GLU A N 1
ATOM 761 C CA . GLU A 1 94 ? -2.044 -3.649 -10.975 1.00 97.75 94 GLU A CA 1
ATOM 762 C C . GLU A 1 94 ? -1.215 -2.516 -10.357 1.00 97.75 94 GLU A C 1
ATOM 764 O O . GLU A 1 94 ? -0.844 -2.564 -9.181 1.00 97.75 94 GLU A O 1
ATOM 769 N N . TYR A 1 95 ? -0.958 -1.453 -11.124 1.00 97.44 95 TYR A N 1
ATOM 770 C CA . TYR A 1 95 ? -0.211 -0.304 -10.625 1.00 97.44 95 TYR A CA 1
ATOM 771 C C . TYR A 1 95 ? -0.653 1.031 -11.233 1.00 97.44 95 TYR A C 1
ATOM 773 O O . TYR A 1 95 ? -1.208 1.081 -12.331 1.00 97.44 95 TYR A O 1
ATOM 781 N N . VAL A 1 96 ? -0.364 2.125 -10.524 1.00 96.81 96 VAL A N 1
ATOM 782 C CA . VAL A 1 96 ? -0.564 3.515 -10.959 1.00 96.81 96 VAL A CA 1
ATOM 78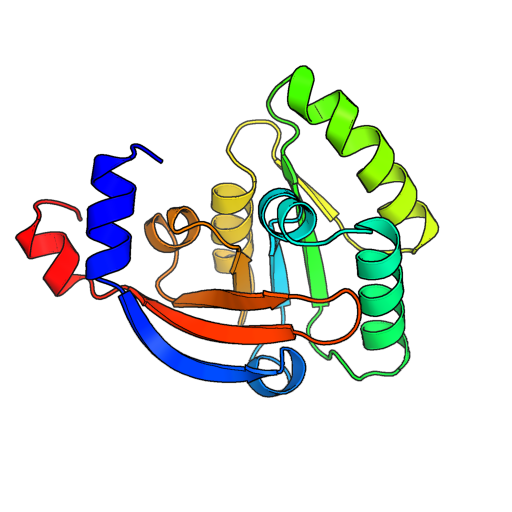3 C C . VAL A 1 96 ? 0.724 4.309 -10.754 1.00 96.81 96 VAL A C 1
ATOM 785 O O . VAL A 1 96 ? 1.446 4.115 -9.775 1.00 96.81 96 VAL A O 1
ATOM 788 N N . LEU A 1 97 ? 1.004 5.222 -11.682 1.00 95.00 97 LEU A N 1
ATOM 789 C CA . LEU A 1 97 ? 2.113 6.166 -11.581 1.00 95.00 97 LEU A CA 1
ATOM 790 C C . LEU A 1 97 ? 1.627 7.476 -10.953 1.00 95.00 97 LEU A C 1
ATOM 792 O O . LEU A 1 97 ? 0.646 8.066 -11.404 1.00 95.00 97 LEU A O 1
ATOM 796 N N . ALA A 1 98 ? 2.316 7.928 -9.911 1.00 93.75 98 ALA A N 1
ATOM 797 C CA . ALA A 1 98 ? 2.132 9.246 -9.324 1.00 93.75 98 ALA A CA 1
ATOM 798 C C . ALA A 1 98 ? 3.069 10.234 -10.037 1.00 93.75 98 ALA A C 1
ATOM 800 O O . ALA A 1 98 ? 4.256 10.322 -9.733 1.00 93.75 98 ALA A O 1
ATOM 801 N N . GLU A 1 99 ? 2.550 10.922 -11.057 1.00 91.19 99 GLU A N 1
ATOM 802 C CA . GLU A 1 99 ? 3.360 11.768 -11.950 1.00 91.19 99 GLU A CA 1
ATOM 803 C C . GLU A 1 99 ? 3.536 13.206 -11.450 1.00 91.19 99 GLU A C 1
ATOM 805 O O . GLU A 1 99 ? 4.520 13.853 -11.790 1.00 91.19 99 GLU A O 1
ATOM 810 N N . ASN A 1 100 ? 2.598 13.706 -10.641 1.00 89.25 100 ASN A N 1
ATOM 811 C CA . ASN A 1 100 ? 2.539 15.117 -10.239 1.00 89.25 100 ASN A CA 1
ATOM 812 C C . ASN A 1 100 ? 2.475 15.317 -8.716 1.00 89.25 100 ASN A C 1
ATOM 814 O O . ASN A 1 100 ? 2.367 16.445 -8.243 1.00 89.25 100 ASN A O 1
ATOM 818 N N . GLU A 1 101 ? 2.514 14.236 -7.939 1.00 88.50 101 GLU A N 1
ATOM 819 C CA . GLU A 1 101 ? 2.452 14.265 -6.478 1.00 88.50 101 GLU A CA 1
ATOM 820 C C . GLU A 1 101 ? 3.212 13.062 -5.888 1.00 88.50 101 GLU A C 1
ATOM 822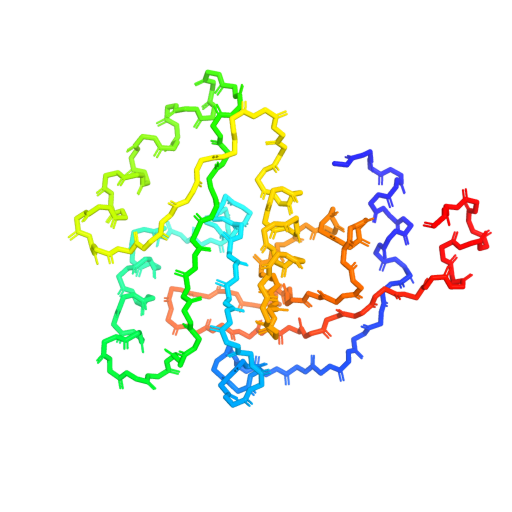 O O . GLU A 1 101 ? 3.495 12.112 -6.625 1.00 88.50 101 GLU A O 1
ATOM 827 N N . PRO A 1 102 ? 3.550 13.074 -4.585 1.00 89.94 102 PRO A N 1
ATOM 828 C CA . PRO A 1 102 ? 4.160 11.924 -3.921 1.00 89.94 102 PRO A CA 1
ATOM 829 C C . PRO A 1 102 ? 3.263 10.677 -3.971 1.00 89.94 102 PRO A C 1
ATOM 831 O O . PRO A 1 102 ? 2.032 10.773 -3.894 1.00 89.94 102 PRO A O 1
ATOM 834 N N . ALA A 1 103 ? 3.876 9.496 -4.076 1.00 91.44 103 ALA A N 1
ATOM 835 C CA . ALA A 1 103 ? 3.164 8.224 -4.227 1.00 91.44 103 ALA A CA 1
ATOM 836 C C . ALA A 1 103 ? 2.205 7.936 -3.067 1.00 91.44 103 ALA A C 1
ATOM 838 O O . ALA A 1 103 ? 1.093 7.456 -3.276 1.00 91.44 103 ALA A O 1
ATOM 839 N N . GLU A 1 104 ? 2.608 8.272 -1.851 1.00 91.44 104 GLU A N 1
ATOM 840 C CA . GLU A 1 104 ? 1.851 8.063 -0.628 1.00 91.44 104 GLU A CA 1
ATOM 841 C C . GLU A 1 104 ? 0.614 8.975 -0.531 1.00 91.44 104 GLU A C 1
ATOM 843 O O . GLU A 1 104 ? -0.444 8.545 -0.063 1.00 91.44 104 GLU A O 1
ATOM 848 N N . VAL A 1 105 ? 0.690 10.196 -1.075 1.00 93.19 105 VAL A N 1
ATOM 849 C CA . VAL A 1 105 ? -0.466 11.104 -1.195 1.00 93.19 105 VAL A CA 1
ATOM 850 C C . VAL A 1 105 ? -1.409 10.616 -2.295 1.00 93.19 105 VAL A C 1
ATOM 852 O O . VAL A 1 105 ? -2.621 10.523 -2.071 1.00 93.19 105 VAL A O 1
ATOM 855 N N . ARG A 1 106 ? -0.864 10.216 -3.455 1.00 95.94 106 ARG A N 1
ATOM 856 C CA . ARG A 1 106 ? -1.656 9.623 -4.542 1.00 95.94 106 ARG A CA 1
ATOM 857 C C . ARG A 1 106 ? -2.382 8.361 -4.078 1.00 95.94 106 ARG A C 1
ATOM 859 O O . ARG A 1 106 ? -3.551 8.184 -4.411 1.00 95.94 106 ARG A O 1
ATOM 866 N N . ALA A 1 107 ? -1.719 7.512 -3.291 1.00 96.94 107 ALA A N 1
ATOM 867 C CA . ALA A 1 107 ? -2.307 6.310 -2.710 1.00 96.94 107 ALA A CA 1
ATOM 868 C C . ALA A 1 107 ? -3.514 6.638 -1.826 1.00 96.94 107 ALA A C 1
ATOM 870 O O . ALA A 1 107 ? -4.572 6.033 -1.984 1.00 96.94 107 ALA A O 1
ATOM 871 N N . ALA A 1 108 ? -3.388 7.638 -0.951 1.00 96.88 108 ALA A N 1
ATOM 872 C CA . ALA A 1 108 ? -4.482 8.079 -0.093 1.00 96.88 108 ALA A CA 1
ATOM 873 C C . ALA A 1 108 ? -5.663 8.665 -0.884 1.00 96.88 108 ALA A C 1
ATOM 875 O O . ALA A 1 108 ? -6.812 8.327 -0.602 1.00 96.88 108 ALA A O 1
ATOM 876 N N . ARG A 1 109 ? -5.402 9.477 -1.918 1.00 96.81 109 ARG A N 1
ATOM 877 C CA . ARG A 1 109 ? -6.455 10.021 -2.798 1.00 96.81 109 ARG A CA 1
ATOM 878 C C . ARG A 1 109 ? -7.192 8.930 -3.567 1.00 96.81 109 ARG A C 1
ATOM 880 O O . ARG A 1 109 ? -8.416 8.898 -3.535 1.00 96.81 109 ARG A O 1
ATOM 887 N N . LEU A 1 110 ? -6.456 8.003 -4.184 1.00 97.06 110 LEU A N 1
ATOM 888 C CA . LEU A 1 110 ? -7.048 6.841 -4.853 1.00 97.06 110 LEU A CA 1
ATOM 889 C C . LEU A 1 110 ? -7.905 6.014 -3.893 1.00 97.06 110 LEU A C 1
ATOM 891 O O . LEU A 1 110 ? -8.900 5.429 -4.303 1.00 97.06 110 LEU A O 1
ATOM 895 N N . CYS A 1 111 ? -7.529 5.969 -2.617 1.00 97.62 111 CYS A N 1
ATOM 896 C CA . CYS A 1 111 ? -8.264 5.215 -1.618 1.00 97.62 111 CYS A CA 1
ATOM 897 C C . CYS A 1 111 ? -9.616 5.854 -1.280 1.00 97.62 111 CYS A C 1
ATOM 899 O O . CYS A 1 111 ? -10.603 5.141 -1.134 1.00 97.62 111 CYS A O 1
ATOM 901 N N . LEU A 1 112 ? -9.693 7.190 -1.245 1.00 96.75 112 LEU A N 1
ATOM 902 C CA . LEU A 1 112 ? -10.955 7.925 -1.074 1.00 96.75 112 LEU A CA 1
ATOM 903 C C . LEU A 1 112 ? -11.929 7.740 -2.248 1.00 96.75 112 LEU A C 1
ATOM 905 O O . LEU A 1 112 ? -13.137 7.863 -2.069 1.00 96.75 112 LEU A O 1
ATOM 909 N N . GLU A 1 113 ? -11.417 7.437 -3.442 1.00 96.75 113 GLU A N 1
ATOM 910 C CA . GLU A 1 113 ? -12.215 7.184 -4.650 1.00 96.75 113 GLU A CA 1
ATOM 911 C C . GLU A 1 113 ? -12.780 5.750 -4.708 1.00 96.75 113 GLU A C 1
ATOM 913 O O . GLU A 1 113 ? -13.472 5.392 -5.666 1.00 96.75 113 GLU A O 1
ATOM 918 N N . ARG A 1 114 ? -12.470 4.896 -3.722 1.00 95.88 114 ARG A N 1
ATOM 919 C CA . ARG A 1 114 ? -12.818 3.470 -3.720 1.00 95.88 114 ARG A CA 1
ATOM 920 C C . ARG A 1 114 ? -13.640 3.093 -2.482 1.00 95.88 114 ARG A C 1
ATOM 922 O O . ARG A 1 114 ? -13.359 3.575 -1.386 1.00 95.88 114 ARG A O 1
ATOM 929 N N . PRO A 1 115 ? -14.641 2.205 -2.618 1.00 95.00 115 PRO A N 1
ATOM 930 C CA . PRO A 1 115 ? -15.369 1.695 -1.462 1.00 95.00 115 PRO A CA 1
ATOM 931 C C . PRO A 1 115 ? -14.430 0.870 -0.578 1.00 95.00 115 PRO A C 1
ATOM 933 O O . PRO A 1 115 ? -13.567 0.167 -1.098 1.00 95.00 115 PRO A O 1
ATOM 936 N N . ARG A 1 116 ? -14.604 0.970 0.748 1.00 96.50 116 ARG A N 1
ATOM 937 C CA . ARG A 1 116 ? -13.881 0.187 1.770 1.00 96.50 116 ARG A CA 1
ATOM 938 C C . ARG A 1 116 ? -12.409 -0.029 1.404 1.00 96.50 116 ARG A C 1
ATOM 940 O O . ARG A 1 116 ? -11.989 -1.145 1.119 1.00 96.50 116 ARG A O 1
ATOM 947 N N . CYS A 1 117 ? -11.633 1.045 1.375 1.00 98.12 117 CYS A N 1
ATOM 948 C CA . CYS A 1 117 ? -10.225 0.999 1.007 1.00 98.12 117 CYS A CA 1
ATOM 949 C C . CYS A 1 117 ? -9.317 1.284 2.209 1.00 98.12 117 CYS A C 1
ATOM 951 O O . CYS A 1 117 ? -9.669 2.081 3.079 1.00 98.12 117 CYS A O 1
ATOM 953 N N . ILE A 1 118 ? -8.125 0.681 2.216 1.00 98.31 118 ILE A N 1
ATOM 954 C CA . ILE A 1 118 ? -7.041 1.063 3.124 1.00 98.31 118 ILE A CA 1
ATOM 955 C C . ILE A 1 118 ? -5.704 1.232 2.394 1.00 98.31 118 ILE A C 1
ATOM 957 O O . ILE A 1 118 ? -5.412 0.548 1.410 1.00 98.31 118 ILE A O 1
ATOM 961 N N . VAL A 1 119 ? -4.875 2.151 2.898 1.00 98.06 119 VAL A N 1
ATOM 962 C CA . VAL A 1 119 ? -3.508 2.376 2.410 1.00 98.06 119 VAL A CA 1
ATOM 963 C C . VAL A 1 119 ? -2.501 1.634 3.274 1.00 98.06 119 VAL A C 1
ATOM 965 O O . VAL A 1 119 ? -2.607 1.636 4.498 1.00 98.06 119 VAL A O 1
ATOM 968 N N . LEU A 1 120 ? -1.484 1.063 2.638 1.00 96.44 120 LEU A N 1
ATOM 969 C CA . LEU A 1 120 ? -0.301 0.502 3.273 1.00 96.44 120 LEU A CA 1
ATOM 970 C C . LEU A 1 120 ? 0.929 1.333 2.896 1.00 96.44 120 LEU A C 1
ATOM 972 O O . LEU A 1 120 ? 1.330 1.371 1.733 1.00 96.44 120 LEU A O 1
ATOM 976 N N . SER A 1 121 ? 1.523 1.993 3.888 1.00 94.94 121 SER A N 1
ATOM 977 C CA . SER A 1 121 ? 2.727 2.820 3.729 1.00 94.94 121 SER A CA 1
ATOM 978 C C . SER A 1 121 ? 3.554 2.814 5.017 1.00 94.94 121 SER A C 1
ATOM 980 O O . SER A 1 121 ? 3.041 2.524 6.100 1.00 94.94 121 SER A O 1
ATOM 982 N N . ARG A 1 122 ? 4.854 3.120 4.926 1.00 91.81 122 ARG A N 1
ATOM 983 C CA . ARG A 1 122 ? 5.689 3.392 6.116 1.00 91.81 122 ARG A CA 1
ATOM 984 C C . ARG A 1 122 ? 5.638 4.859 6.539 1.00 91.81 122 ARG A C 1
ATOM 986 O O . ARG A 1 122 ? 6.006 5.161 7.678 1.00 91.81 122 ARG A O 1
ATOM 993 N N . ASP A 1 123 ? 5.194 5.745 5.656 1.00 91.12 123 ASP A N 1
ATOM 994 C CA . ASP A 1 123 ? 5.134 7.181 5.890 1.00 91.12 123 ASP A CA 1
ATOM 995 C C . ASP A 1 123 ? 3.805 7.606 6.510 1.00 91.12 123 ASP A C 1
ATOM 997 O O . ASP A 1 123 ? 2.803 6.908 6.428 1.00 91.12 123 ASP A O 1
ATOM 1001 N N . TYR A 1 124 ? 3.813 8.751 7.189 1.00 92.19 124 TYR A N 1
ATOM 1002 C CA . TYR A 1 124 ? 2.615 9.296 7.835 1.00 92.19 124 TYR A CA 1
ATOM 1003 C C . TYR A 1 124 ? 1.842 10.246 6.909 1.00 92.19 124 TYR A C 1
ATOM 1005 O O . TYR A 1 124 ? 0.734 10.651 7.245 1.00 92.19 124 TYR A O 1
ATOM 1013 N N . ASP A 1 125 ? 2.406 10.608 5.756 1.00 91.81 125 ASP A N 1
ATOM 1014 C CA . ASP A 1 125 ? 1.807 11.523 4.786 1.00 91.81 125 ASP A CA 1
ATOM 1015 C C . ASP A 1 125 ? 0.417 11.070 4.285 1.00 91.81 125 ASP A C 1
ATOM 1017 O O . ASP A 1 125 ? -0.439 11.949 4.151 1.00 91.81 125 ASP A O 1
ATOM 1021 N N . PRO A 1 126 ? 0.093 9.764 4.111 1.00 95.00 126 PRO A N 1
ATOM 1022 C CA . PRO A 1 126 ? -1.279 9.349 3.809 1.00 95.00 126 PRO A CA 1
ATOM 1023 C C . PRO A 1 126 ? -2.308 9.874 4.817 1.00 95.00 126 PRO A C 1
ATOM 1025 O O . PRO A 1 126 ? -3.402 10.276 4.427 1.00 95.00 126 PRO A O 1
ATOM 1028 N N . LEU A 1 127 ? -1.953 9.956 6.106 1.00 94.50 127 LEU A N 1
ATOM 1029 C CA . LEU A 1 127 ? -2.859 10.407 7.171 1.00 94.50 127 LEU A CA 1
ATOM 1030 C C . LEU A 1 127 ? -3.199 11.905 7.108 1.00 94.50 127 LEU A C 1
ATOM 1032 O O . LEU A 1 127 ? -4.105 12.375 7.802 1.00 94.50 127 LEU A O 1
ATOM 1036 N N . THR A 1 128 ? -2.508 12.669 6.259 1.00 92.25 128 THR A N 1
ATOM 1037 C CA . THR A 1 128 ? -2.916 14.044 5.932 1.00 92.25 128 THR A CA 1
ATOM 1038 C C . THR A 1 128 ? -4.201 14.072 5.092 1.00 92.25 128 THR A C 1
ATOM 1040 O O . THR A 1 128 ? -4.900 15.079 5.092 1.00 92.25 128 THR A O 1
ATOM 1043 N N . ILE A 1 129 ? -4.537 12.962 4.419 1.00 94.12 129 ILE A N 1
ATOM 1044 C CA . ILE A 1 129 ? -5.669 12.829 3.490 1.00 94.12 129 ILE A CA 1
ATOM 1045 C C . ILE A 1 129 ? -6.731 11.853 4.016 1.00 94.12 129 ILE A C 1
ATOM 1047 O O . ILE A 1 129 ? -7.921 12.148 3.951 1.00 94.12 129 ILE A O 1
ATOM 1051 N N . ILE A 1 130 ? -6.315 10.697 4.542 1.00 94.94 130 ILE A N 1
ATOM 1052 C CA . ILE A 1 130 ? -7.207 9.672 5.111 1.00 94.94 130 ILE A CA 1
ATOM 1053 C C . ILE A 1 130 ? -7.063 9.596 6.632 1.00 94.94 130 ILE A C 1
ATOM 1055 O O . ILE A 1 130 ? -6.122 10.131 7.211 1.00 94.94 130 ILE A O 1
ATOM 1059 N N . ASN A 1 131 ? -8.008 8.941 7.306 1.00 94.94 131 ASN A N 1
ATOM 1060 C CA . ASN A 1 131 ? -8.012 8.871 8.771 1.00 94.94 131 ASN A CA 1
ATOM 1061 C C . ASN A 1 131 ? -7.324 7.631 9.337 1.00 94.94 131 ASN A C 1
ATOM 1063 O O . ASN A 1 131 ? -6.954 7.622 10.508 1.00 94.94 131 ASN A O 1
ATOM 1067 N N . GLU A 1 132 ? -7.143 6.599 8.524 1.00 96.62 132 GLU A N 1
ATOM 1068 C CA . GLU A 1 132 ? -6.538 5.345 8.945 1.00 96.62 132 GLU A CA 1
ATOM 1069 C C . GLU A 1 132 ? -5.675 4.748 7.842 1.00 96.62 132 GLU A C 1
ATOM 1071 O O . GLU A 1 132 ? -5.928 4.943 6.657 1.00 96.62 132 GLU A O 1
ATOM 1076 N N . MET A 1 133 ? -4.637 4.026 8.246 1.00 97.44 133 MET A N 1
ATOM 1077 C CA . MET A 1 133 ? -3.752 3.307 7.337 1.00 97.44 133 MET A CA 1
ATOM 1078 C C . MET A 1 133 ? -3.153 2.088 8.034 1.00 97.44 133 MET A C 1
ATOM 1080 O O . MET A 1 133 ? -3.121 1.995 9.265 1.00 97.44 133 MET A O 1
ATOM 1084 N N . LEU A 1 134 ? -2.631 1.165 7.239 1.00 97.38 134 LEU A N 1
ATOM 1085 C CA . LEU A 1 134 ? -1.748 0.112 7.705 1.00 97.38 134 LEU A CA 1
ATOM 1086 C C . LEU A 1 134 ? -0.305 0.597 7.644 1.00 97.38 134 LEU A C 1
ATOM 1088 O O . LEU A 1 134 ? 0.146 1.141 6.635 1.00 97.38 134 LEU A O 1
ATOM 1092 N N . GLN A 1 135 ? 0.435 0.350 8.719 1.00 94.44 135 GLN A N 1
ATOM 1093 C CA . GLN A 1 135 ? 1.859 0.629 8.789 1.00 94.44 135 GLN A CA 1
ATOM 1094 C C . GLN A 1 135 ? 2.626 -0.639 9.159 1.00 94.44 135 GLN A C 1
ATOM 1096 O O . GLN A 1 135 ? 2.263 -1.318 10.127 1.00 94.44 135 GLN A O 1
ATOM 1101 N N . PRO A 1 136 ? 3.716 -0.962 8.451 1.00 91.81 136 PRO A N 1
ATOM 1102 C CA . PRO A 1 136 ? 4.521 -2.105 8.828 1.00 91.81 136 PRO A CA 1
ATOM 1103 C C . PRO A 1 136 ? 5.297 -1.912 10.128 1.00 91.81 136 PRO A C 1
ATOM 1105 O O . PRO A 1 136 ? 5.997 -0.915 10.299 1.00 91.81 136 PRO A O 1
ATOM 1108 N N . ILE A 1 137 ? 5.228 -2.916 11.007 1.00 87.69 137 ILE A N 1
ATOM 1109 C CA . ILE A 1 137 ? 6.096 -3.048 12.188 1.00 87.69 137 ILE A CA 1
ATOM 1110 C C . ILE A 1 137 ? 7.320 -3.880 11.814 1.00 87.69 137 ILE A C 1
ATOM 1112 O O . ILE A 1 137 ? 8.458 -3.478 12.049 1.00 87.69 137 ILE A O 1
ATOM 1116 N N . LYS A 1 138 ? 7.074 -5.044 11.204 1.00 81.06 138 LYS A N 1
ATOM 1117 C CA . LYS A 1 138 ? 8.102 -5.958 10.716 1.00 81.06 138 LYS A CA 1
ATOM 1118 C C . LYS A 1 138 ? 7.698 -6.440 9.333 1.00 81.06 138 LYS A C 1
ATOM 1120 O O . LYS A 1 138 ? 6.664 -7.089 9.179 1.00 81.06 138 LYS A O 1
ATOM 1125 N N . VAL A 1 139 ? 8.533 -6.123 8.352 1.00 72.00 139 VAL A N 1
ATOM 1126 C CA . VAL A 1 139 ? 8.391 -6.612 6.982 1.00 72.00 139 VAL A CA 1
ATOM 1127 C C . VAL A 1 139 ? 9.475 -7.644 6.749 1.00 72.00 139 VAL A C 1
ATOM 1129 O O . VAL A 1 139 ? 10.640 -7.417 7.064 1.00 72.00 139 VAL A O 1
ATOM 1132 N N . SER A 1 140 ? 9.072 -8.783 6.213 1.00 73.44 140 SER A N 1
ATOM 1133 C CA . SER A 1 140 ? 9.965 -9.689 5.503 1.00 73.44 140 SER A CA 1
ATOM 1134 C C . SER A 1 140 ? 9.359 -9.959 4.138 1.00 73.44 140 SER A C 1
ATOM 1136 O O . SER A 1 140 ? 8.190 -9.651 3.894 1.00 73.44 140 SER A O 1
ATOM 1138 N N . GLU A 1 141 ? 10.116 -10.596 3.259 1.00 72.12 141 GLU A N 1
ATOM 1139 C CA . GLU A 1 141 ? 9.617 -10.992 1.950 1.00 72.12 141 GLU A CA 1
ATOM 1140 C C . GLU A 1 141 ? 8.389 -11.918 2.077 1.00 72.12 141 GLU A C 1
ATOM 1142 O O . GLU A 1 141 ? 7.555 -11.912 1.182 1.00 72.12 141 GLU A O 1
ATOM 1147 N N . ARG A 1 142 ? 8.237 -12.662 3.191 1.00 68.12 142 ARG A N 1
ATOM 1148 C CA . ARG A 1 142 ? 7.212 -13.712 3.380 1.00 68.12 142 ARG A CA 1
ATOM 1149 C C . ARG A 1 142 ? 6.069 -13.368 4.340 1.00 68.12 142 ARG A C 1
ATOM 1151 O O . ARG A 1 142 ? 4.972 -13.881 4.172 1.00 68.12 142 ARG A O 1
ATOM 1158 N N . ALA A 1 143 ? 6.326 -12.572 5.376 1.00 69.44 143 ALA A N 1
ATOM 1159 C CA . ALA A 1 143 ? 5.366 -12.314 6.453 1.00 69.44 143 ALA A CA 1
ATOM 1160 C C . ALA A 1 143 ? 5.405 -10.856 6.914 1.00 69.44 143 ALA A C 1
ATOM 1162 O O . ALA A 1 143 ? 6.477 -10.250 7.037 1.00 69.44 143 ALA A O 1
ATOM 1163 N N . TRP A 1 144 ? 4.206 -10.314 7.134 1.00 82.50 144 TRP A N 1
ATOM 1164 C CA . TRP A 1 144 ? 3.943 -8.886 7.269 1.00 82.50 144 TRP A CA 1
ATOM 1165 C C . TRP A 1 144 ? 3.204 -8.641 8.565 1.00 82.50 144 TRP A C 1
ATOM 1167 O O . TRP A 1 144 ? 1.989 -8.800 8.618 1.00 82.50 144 TRP A O 1
ATOM 1177 N N . VAL A 1 145 ? 3.943 -8.265 9.606 1.00 90.00 145 VAL A N 1
ATOM 1178 C CA . VAL A 1 145 ? 3.329 -7.831 10.860 1.00 90.00 145 VAL A CA 1
ATOM 1179 C C . VAL A 1 145 ? 3.083 -6.339 10.743 1.00 90.00 145 VAL A C 1
ATOM 1181 O O . VAL A 1 145 ? 4.025 -5.537 10.693 1.00 90.00 145 VAL A O 1
ATOM 1184 N N . LEU A 1 146 ? 1.809 -5.983 10.677 1.00 94.75 146 LEU A N 1
ATOM 1185 C CA . LEU A 1 146 ? 1.350 -4.620 10.484 1.00 94.75 146 LEU A CA 1
ATOM 1186 C C . LEU A 1 146 ? 0.575 -4.155 11.716 1.00 94.75 146 LEU A C 1
ATOM 1188 O O . LEU A 1 146 ? 0.022 -4.952 12.477 1.00 94.75 146 LEU A O 1
ATOM 1192 N N . ARG A 1 147 ? 0.512 -2.839 11.879 1.00 95.94 147 ARG A N 1
ATOM 1193 C CA . ARG A 1 147 ? -0.468 -2.176 12.735 1.00 95.94 147 ARG A CA 1
ATOM 1194 C C . ARG A 1 147 ? -1.426 -1.371 11.878 1.00 95.94 147 ARG A C 1
ATOM 1196 O O . ARG A 1 147 ? -0.986 -0.685 10.956 1.00 95.94 147 ARG A O 1
ATOM 1203 N N . LYS A 1 148 ? -2.708 -1.409 12.222 1.00 97.62 148 LYS A N 1
ATOM 1204 C CA . LYS A 1 148 ? -3.674 -0.409 11.782 1.00 97.62 148 LYS A CA 1
ATOM 1205 C C . LYS A 1 148 ? -3.550 0.787 12.712 1.00 97.62 148 LYS A C 1
ATOM 1207 O O . LYS A 1 148 ? -3.696 0.648 13.927 1.00 97.62 148 LYS A O 1
ATOM 1212 N N . ILE A 1 149 ? -3.267 1.950 12.148 1.00 97.44 149 ILE A N 1
ATOM 1213 C CA . ILE A 1 149 ? -3.205 3.207 12.888 1.00 97.44 149 ILE A CA 1
ATOM 1214 C C . ILE A 1 149 ? -4.313 4.135 12.416 1.00 97.44 149 ILE A C 1
ATOM 1216 O O . ILE A 1 149 ? -4.629 4.168 11.228 1.00 97.44 149 ILE A O 1
ATOM 1220 N N . ALA A 1 150 ? -4.868 4.901 13.348 1.00 96.81 150 ALA A N 1
ATOM 1221 C CA . ALA A 1 150 ? -5.777 5.998 13.062 1.00 96.81 150 ALA A CA 1
ATOM 1222 C C . ALA A 1 150 ? -5.172 7.313 13.555 1.00 96.81 150 ALA A C 1
ATOM 1224 O O . ALA A 1 150 ? -4.457 7.346 14.561 1.00 96.81 150 ALA A O 1
ATOM 1225 N N . ILE A 1 151 ? -5.438 8.401 12.839 1.00 95.56 151 ILE A N 1
ATOM 1226 C CA . ILE A 1 151 ? -5.000 9.735 13.240 1.00 95.56 151 ILE A CA 1
ATOM 1227 C C . ILE A 1 151 ? -5.990 10.351 14.233 1.00 95.56 151 ILE A C 1
ATOM 1229 O O . ILE A 1 151 ? -7.193 10.420 13.988 1.00 95.56 151 ILE A O 1
ATOM 1233 N N . ASN A 1 152 ? -5.477 10.830 15.363 1.00 94.50 152 ASN A N 1
ATOM 1234 C CA . ASN A 1 152 ? -6.233 11.608 16.332 1.00 94.50 152 ASN A CA 1
ATOM 1235 C C . ASN A 1 152 ? -6.240 13.082 15.895 1.00 94.50 152 ASN A C 1
ATOM 1237 O O . ASN A 1 152 ? -5.267 13.813 16.106 1.00 94.50 152 ASN A O 1
ATOM 1241 N N . ARG A 1 153 ? -7.346 13.513 15.276 1.00 91.69 153 ARG A N 1
ATOM 1242 C CA . ARG A 1 153 ? -7.527 14.889 14.782 1.00 91.69 153 ARG A CA 1
ATOM 1243 C C . ARG A 1 153 ? -7.527 15.921 15.913 1.00 91.69 153 ARG A C 1
ATOM 1245 O O . ARG A 1 153 ? -6.925 16.976 15.753 1.00 91.69 153 ARG A O 1
ATOM 1252 N N . ASP A 1 154 ? -8.063 15.590 17.087 1.00 92.56 154 ASP A N 1
ATOM 1253 C CA . ASP A 1 154 ? -8.024 16.489 18.251 1.00 92.56 154 ASP A CA 1
ATOM 1254 C C . ASP A 1 154 ? -6.589 16.729 18.738 1.00 92.56 154 ASP A C 1
ATOM 1256 O O . ASP A 1 154 ? -6.233 17.825 19.175 1.00 92.56 154 ASP A O 1
ATOM 1260 N 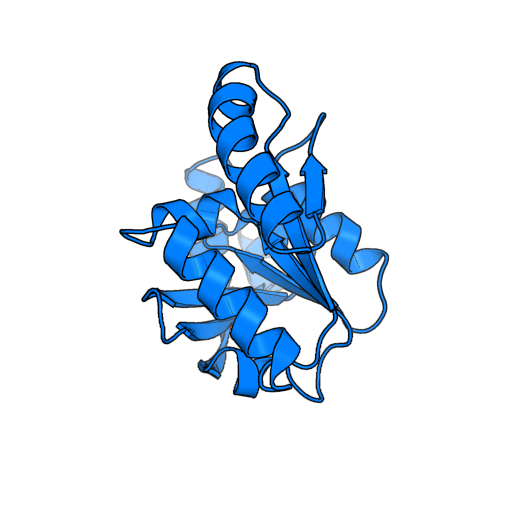N . CYS A 1 155 ? -5.735 15.707 18.655 1.00 95.12 155 CYS A N 1
ATOM 1261 C CA . CYS A 1 155 ? -4.310 15.849 18.931 1.00 95.12 155 CYS A CA 1
ATOM 1262 C C . CYS A 1 155 ? -3.630 16.756 17.897 1.00 95.12 155 CYS A C 1
ATOM 1264 O O . CYS A 1 155 ? -2.876 17.646 18.289 1.00 95.12 155 CYS A O 1
ATOM 1266 N N . LEU A 1 156 ? -3.916 16.584 16.600 1.00 92.12 156 LEU A N 1
ATOM 1267 C CA . LEU A 1 156 ? -3.370 17.453 15.550 1.00 92.12 156 LEU A CA 1
ATOM 1268 C C . LEU A 1 156 ? -3.796 18.916 15.736 1.00 92.12 156 LEU A C 1
ATOM 1270 O O . LEU A 1 156 ? -2.946 19.808 15.672 1.00 92.12 156 LEU A O 1
ATOM 1274 N N . ALA A 1 157 ? -5.064 19.152 16.080 1.00 91.94 157 ALA A N 1
ATOM 1275 C CA . ALA A 1 157 ? -5.602 20.486 16.322 1.00 91.94 157 ALA A CA 1
ATOM 1276 C C . ALA A 1 157 ? -4.872 21.210 17.467 1.00 91.94 157 ALA A C 1
ATOM 1278 O O . ALA A 1 157 ? -4.559 22.395 17.354 1.00 91.94 157 ALA A O 1
ATOM 1279 N N . LYS A 1 158 ? -4.490 20.493 18.538 1.00 94.12 158 LYS A N 1
ATOM 1280 C CA . LYS A 1 158 ? -3.661 21.043 19.636 1.00 94.12 158 LYS A CA 1
ATOM 1281 C C . LYS A 1 158 ? -2.267 21.487 19.183 1.00 94.12 158 LYS A C 1
ATOM 1283 O O . LYS A 1 158 ? -1.616 22.266 19.876 1.00 94.12 158 LYS A O 1
ATOM 1288 N N . HIS A 1 159 ? -1.808 21.002 18.035 1.00 89.81 159 HIS A N 1
ATOM 1289 C CA . HIS A 1 159 ? -0.554 21.394 17.401 1.00 89.81 159 HIS A CA 1
ATOM 1290 C C . HIS A 1 159 ? -0.744 22.380 16.234 1.00 89.81 159 HIS A C 1
ATOM 1292 O O . HIS A 1 159 ? 0.218 22.646 15.516 1.00 89.81 159 HIS A O 1
ATOM 1298 N N . GLY A 1 160 ? -1.949 22.938 16.054 1.00 88.44 160 GLY A N 1
ATOM 1299 C CA . GLY A 1 160 ? -2.253 23.906 14.995 1.00 88.44 160 GLY A CA 1
ATOM 1300 C C . GLY A 1 160 ? -2.319 23.294 13.594 1.00 88.44 160 GLY A C 1
ATOM 1301 O O . GLY A 1 160 ? -2.142 24.011 12.612 1.00 88.44 160 GLY A O 1
ATOM 1302 N N . ILE A 1 161 ? -2.528 21.979 13.499 1.00 84.56 161 ILE A N 1
ATOM 1303 C CA . ILE A 1 161 ? -2.652 21.250 12.234 1.00 84.56 161 ILE A CA 1
ATOM 1304 C C . ILE A 1 161 ? -4.125 20.854 12.062 1.00 84.56 161 ILE A C 1
ATOM 1306 O O . ILE A 1 161 ? -4.673 20.252 12.989 1.00 84.56 161 ILE A O 1
ATOM 1310 N N . PRO A 1 162 ? -4.757 21.196 10.926 1.00 71.06 162 PRO A N 1
ATOM 1311 C CA . PRO A 1 162 ? -6.141 20.823 10.645 1.00 71.06 162 PRO A CA 1
ATOM 1312 C C . PRO A 1 162 ? -6.340 19.307 10.467 1.00 71.06 162 PRO A C 1
ATOM 1314 O O . PRO A 1 162 ? -5.386 18.592 10.073 1.00 71.06 162 PRO A O 1
#

Secondary structure (DSSP, 8-state):
--HHHHHHHHHHEEEEEEEEHHHHHTTT-SEEEEEHHHHHTT-S-HHHHHHHHHHHHHTTS--SEEEEEEE-SSHHHHHHHHHHHHHHHHTT--EEEESSS-HHHHHHHHHHTSTTEEEE-SSSGGGGT-SEEEEEEEE-SS-EEEEEEEE-HHHHHHTT--

Foldseek 3Di:
DPPVVQVLQVVQKDFPDKDWPLVVDPPQAQEEEEALPQVCVQEPDSLLLVVLVLVCVVVVVHRHQYEYEAEQQDPVSVVVVVVVVVSCVVSVHHYDYPHNDRRLCVSLVVQVVDPRYAYEGQGSVSCLRDFWHWHFPDDYSHITIITIMGGNVVSCVVVVHD

pLDDT: mean 91.79, std 6.79, range [68.12, 98.44]

Radius of gyration: 15.3 Å; chains: 1; bounding box: 32×42×35 Å